Protein AF-A0A2G2AZE5-F1 (afdb_monomer)

Structure (mmCIF, N/CA/C/O backbone):
data_AF-A0A2G2AZE5-F1
#
_entry.id   AF-A0A2G2AZE5-F1
#
loop_
_atom_site.group_PDB
_atom_site.id
_atom_site.type_symbol
_atom_site.label_atom_id
_atom_site.label_alt_id
_atom_site.label_comp_id
_atom_site.label_asym_id
_atom_site.label_entity_id
_atom_site.label_seq_id
_atom_site.pdbx_PDB_ins_code
_atom_site.Cartn_x
_atom_site.Cartn_y
_atom_site.Cartn_z
_atom_site.occupancy
_atom_site.B_iso_or_equiv
_atom_site.auth_seq_id
_atom_site.auth_comp_id
_atom_site.auth_asym_id
_atom_site.auth_atom_id
_atom_site.pdbx_PDB_model_num
ATOM 1 N N . MET A 1 1 ? -5.842 -16.026 9.597 1.00 62.56 1 MET A N 1
ATOM 2 C CA . MET A 1 1 ? -5.019 -14.923 9.062 1.00 62.56 1 MET A CA 1
ATOM 3 C C . MET A 1 1 ? -3.773 -15.383 8.289 1.00 62.56 1 MET A C 1
ATOM 5 O O . MET A 1 1 ? -2.942 -16.099 8.853 1.00 62.56 1 MET A O 1
ATOM 9 N N . ASN A 1 2 ? -3.631 -15.004 7.010 1.00 65.00 2 ASN A N 1
ATOM 10 C CA . ASN A 1 2 ? -2.388 -15.219 6.246 1.00 65.00 2 ASN A CA 1
ATOM 11 C C . ASN A 1 2 ? -1.293 -14.202 6.682 1.00 65.00 2 ASN A C 1
ATOM 13 O O . ASN A 1 2 ? -1.556 -13.307 7.485 1.00 65.00 2 ASN A O 1
ATOM 17 N N . LEU A 1 3 ? -0.042 -14.352 6.217 1.00 67.62 3 LEU A N 1
ATOM 18 C CA . LEU A 1 3 ? 1.071 -13.488 6.662 1.00 67.62 3 LEU A CA 1
ATOM 19 C C . LEU A 1 3 ? 0.876 -12.008 6.277 1.00 67.62 3 LEU A C 1
ATOM 21 O O . LEU A 1 3 ? 1.289 -11.129 7.027 1.00 67.62 3 LEU A O 1
ATOM 25 N N . VAL A 1 4 ? 0.241 -11.745 5.135 1.00 65.94 4 VAL A N 1
ATOM 26 C CA . VAL A 1 4 ? -0.012 -10.396 4.611 1.00 65.94 4 VAL A CA 1
ATOM 27 C C . VAL A 1 4 ? -1.123 -9.718 5.401 1.00 65.94 4 VAL A C 1
ATOM 29 O O . VAL A 1 4 ? -0.939 -8.582 5.830 1.00 65.94 4 VAL A O 1
ATOM 32 N N . ASP A 1 5 ? -2.202 -10.446 5.692 1.00 68.75 5 ASP A N 1
ATOM 33 C CA . ASP A 1 5 ? -3.300 -9.986 6.549 1.00 68.75 5 ASP A CA 1
ATOM 34 C C . ASP A 1 5 ? -2.780 -9.605 7.943 1.00 68.75 5 ASP A C 1
ATOM 36 O O . ASP A 1 5 ? -3.151 -8.577 8.515 1.00 68.75 5 ASP A O 1
ATOM 40 N N . LYS A 1 6 ? -1.873 -10.430 8.490 1.00 72.81 6 LYS A N 1
ATOM 41 C CA . LYS A 1 6 ? -1.235 -10.162 9.778 1.00 72.81 6 LYS A CA 1
ATOM 42 C C . LYS A 1 6 ? -0.391 -8.897 9.715 1.00 72.81 6 LYS A C 1
ATOM 44 O O . LYS A 1 6 ? -0.515 -8.045 10.584 1.00 72.81 6 LYS A O 1
ATOM 49 N N . TYR A 1 7 ? 0.453 -8.782 8.695 1.00 70.88 7 TYR A N 1
ATOM 50 C CA . TYR A 1 7 ? 1.343 -7.638 8.543 1.00 70.88 7 TYR A CA 1
ATOM 51 C C . TYR A 1 7 ? 0.560 -6.336 8.364 1.00 70.88 7 TYR A C 1
ATOM 53 O O . TYR A 1 7 ? 0.881 -5.340 8.996 1.00 70.88 7 TYR A O 1
ATOM 61 N N . CYS A 1 8 ? -0.514 -6.354 7.576 1.00 71.69 8 CYS A N 1
ATOM 62 C CA . CYS A 1 8 ? -1.406 -5.212 7.438 1.00 71.69 8 CYS A CA 1
ATOM 63 C C . CYS A 1 8 ? -2.088 -4.857 8.763 1.00 71.69 8 CYS A C 1
ATOM 65 O O . CYS A 1 8 ? -2.068 -3.699 9.158 1.00 71.69 8 CYS A O 1
ATOM 67 N N . SER A 1 9 ? -2.623 -5.840 9.491 1.00 74.50 9 SER A N 1
ATOM 68 C CA . SER A 1 9 ? -3.263 -5.603 10.793 1.00 74.50 9 SER A CA 1
ATOM 69 C C . SER A 1 9 ? -2.282 -5.042 11.829 1.00 74.50 9 SER A C 1
ATOM 71 O O . SER A 1 9 ? -2.630 -4.134 12.580 1.00 74.50 9 SER A O 1
ATOM 73 N N . ASP A 1 10 ? -1.041 -5.535 11.836 1.00 76.25 10 ASP A N 1
ATOM 74 C CA . ASP A 1 10 ? 0.040 -5.027 12.685 1.00 76.25 10 ASP A CA 1
ATOM 75 C C . ASP A 1 10 ? 0.443 -3.597 12.267 1.00 76.25 10 ASP A C 1
ATOM 77 O O . ASP A 1 10 ? 0.714 -2.741 13.112 1.00 76.25 10 ASP A O 1
ATOM 81 N N . CYS A 1 11 ? 0.462 -3.318 10.959 1.00 73.31 11 CYS A N 1
ATOM 82 C CA . CYS A 1 11 ? 0.788 -2.010 10.397 1.00 73.31 11 CYS A CA 1
ATOM 83 C C . CYS A 1 11 ? -0.360 -1.003 10.462 1.00 73.31 11 CYS A C 1
ATOM 85 O O . CYS A 1 11 ? -0.059 0.183 10.364 1.00 73.31 11 CYS A O 1
ATOM 87 N N . PHE A 1 12 ? -1.617 -1.431 10.618 1.00 78.12 12 PHE A N 1
ATOM 88 C CA . PHE A 1 12 ? -2.854 -0.631 10.590 1.00 78.12 12 PHE A CA 1
ATOM 89 C C . PHE A 1 12 ? -3.916 -1.142 11.586 1.00 78.12 12 PHE A C 1
ATOM 91 O O . PHE A 1 12 ? -5.017 -1.516 11.172 1.00 78.12 12 PHE A O 1
ATOM 98 N N . PRO A 1 13 ? -3.639 -1.132 12.907 1.00 80.94 13 PRO A N 1
ATOM 99 C CA . PRO A 1 13 ? -4.616 -1.515 13.931 1.00 80.94 13 PRO A CA 1
ATOM 100 C C . PRO A 1 13 ? -5.933 -0.729 13.853 1.00 80.94 13 PRO A C 1
ATOM 102 O O . PRO A 1 13 ? -6.984 -1.261 14.197 1.00 80.94 13 PRO A O 1
ATOM 105 N N . GLU A 1 14 ? -5.914 0.501 13.339 1.00 78.88 14 GLU A N 1
ATOM 106 C CA . GLU A 1 14 ? -7.100 1.337 13.143 1.00 78.88 14 GLU A CA 1
ATOM 107 C C . GLU A 1 14 ? -8.101 0.695 12.166 1.00 78.88 14 GLU A C 1
ATOM 109 O O . GLU A 1 14 ? -9.309 0.858 12.325 1.00 78.88 14 GLU A O 1
ATOM 114 N N . LEU A 1 15 ? -7.633 -0.086 11.183 1.00 74.94 15 LEU A N 1
ATOM 115 C CA . LEU A 1 15 ? -8.521 -0.845 10.295 1.00 74.94 15 LEU A CA 1
ATOM 116 C C . LEU A 1 15 ? -9.265 -1.937 11.066 1.00 74.94 15 LEU A C 1
ATOM 118 O O . LEU A 1 15 ? -10.463 -2.133 10.857 1.00 74.94 15 LEU A O 1
ATOM 122 N N . VAL A 1 16 ? -8.572 -2.614 11.984 1.00 79.44 16 VAL A N 1
ATOM 123 C CA . VAL A 1 16 ? -9.167 -3.641 12.849 1.00 79.44 16 VAL A CA 1
ATOM 124 C C . VAL A 1 16 ? -10.198 -3.012 13.785 1.00 79.44 16 VAL A C 1
ATOM 126 O O . VAL A 1 16 ? -11.263 -3.590 13.988 1.00 79.44 16 VAL A O 1
ATOM 129 N N . GLU A 1 17 ? -9.932 -1.816 14.308 1.00 81.75 17 GLU A N 1
ATOM 130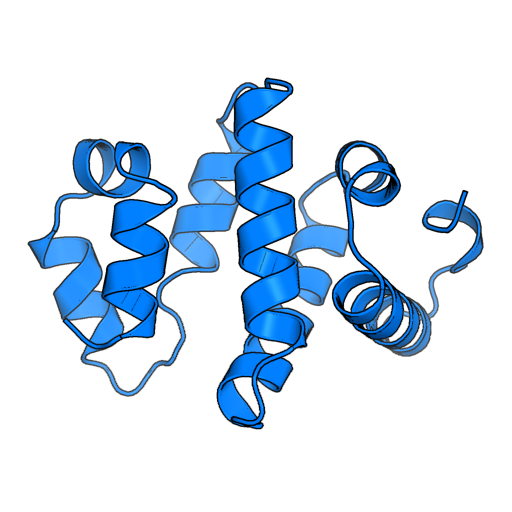 C CA . GLU A 1 17 ? -10.877 -1.082 15.161 1.00 81.75 17 GLU A CA 1
ATOM 131 C C . GLU A 1 17 ? -12.129 -0.610 14.404 1.00 81.75 17 GLU A C 1
ATOM 133 O O . GLU A 1 17 ? -13.230 -0.664 14.952 1.00 81.75 17 GLU A O 1
ATOM 138 N N . ILE A 1 18 ? -11.985 -0.162 13.152 1.00 78.62 18 ILE A N 1
ATOM 139 C CA . ILE A 1 18 ? -13.097 0.376 12.351 1.00 78.62 18 ILE A CA 1
ATOM 140 C C . ILE A 1 18 ? -13.977 -0.739 11.777 1.00 78.62 18 ILE A C 1
ATOM 142 O O . ILE A 1 18 ? -15.202 -0.604 11.754 1.00 78.62 18 ILE A O 1
ATOM 146 N N . PHE A 1 19 ? -13.367 -1.814 11.276 1.00 77.62 19 PHE A N 1
ATOM 147 C CA . PHE A 1 19 ? -14.071 -2.837 10.499 1.00 77.62 19 PHE A CA 1
ATOM 148 C C . PHE A 1 19 ? -14.247 -4.162 11.247 1.00 77.62 19 PHE A C 1
ATOM 150 O O . PHE A 1 19 ? -15.187 -4.895 10.949 1.00 77.62 19 PHE A O 1
ATOM 157 N N . GLY A 1 20 ? -13.415 -4.441 12.253 1.00 80.94 20 GLY A N 1
ATOM 158 C CA . GLY A 1 20 ? -13.407 -5.705 12.987 1.00 80.94 20 GLY A CA 1
ATOM 159 C C . GLY A 1 20 ? -12.597 -6.795 12.281 1.00 80.94 20 GLY A C 1
ATOM 160 O O . GLY A 1 20 ? -12.571 -6.879 11.056 1.00 80.94 20 GLY A O 1
ATOM 161 N N . LEU A 1 21 ? -11.940 -7.656 13.066 1.00 77.69 21 LEU A N 1
ATOM 162 C CA . LEU A 1 21 ? -11.065 -8.712 12.543 1.00 77.69 21 LEU A CA 1
ATOM 163 C C . LEU A 1 21 ? -11.825 -9.730 11.676 1.00 77.69 21 LEU A C 1
ATOM 165 O O . LEU A 1 21 ? -11.349 -10.081 10.604 1.00 77.69 21 LEU A O 1
ATOM 169 N N . ASP A 1 22 ? -13.029 -10.134 12.087 1.00 77.50 22 ASP A N 1
ATOM 170 C CA . ASP A 1 22 ? -13.844 -11.113 11.352 1.00 77.50 22 ASP A CA 1
ATOM 171 C C . ASP A 1 22 ? -14.206 -10.613 9.942 1.00 77.50 22 ASP A C 1
ATOM 173 O O . ASP A 1 22 ? -14.116 -11.357 8.967 1.00 77.50 22 ASP A O 1
ATOM 177 N N . ALA A 1 23 ? -14.542 -9.323 9.822 1.00 74.19 23 ALA A N 1
ATOM 178 C CA . ALA A 1 23 ? -14.853 -8.692 8.542 1.00 74.19 23 ALA A CA 1
ATOM 179 C C . ALA A 1 23 ? -13.615 -8.487 7.661 1.00 74.19 23 ALA A C 1
ATOM 181 O O . ALA A 1 23 ? -13.776 -8.269 6.469 1.00 74.19 23 ALA A O 1
ATOM 182 N N . LEU A 1 24 ? -12.405 -8.526 8.230 1.00 71.19 24 LEU A N 1
ATOM 183 C CA . LEU A 1 24 ? -11.136 -8.492 7.497 1.00 71.19 24 LEU A CA 1
ATOM 184 C C . LEU A 1 24 ? -10.649 -9.903 7.120 1.00 71.19 24 LEU A C 1
ATOM 186 O O . LEU A 1 24 ? -9.953 -10.056 6.120 1.00 71.19 24 LEU A O 1
ATOM 190 N N . GLU A 1 25 ? -11.029 -10.940 7.874 1.00 72.44 25 GLU A N 1
ATOM 191 C CA . GLU A 1 25 ? -10.714 -12.343 7.563 1.00 72.44 25 GLU A CA 1
ATOM 192 C C . GLU A 1 25 ? -11.681 -12.978 6.546 1.00 72.44 25 GLU A C 1
ATOM 194 O O . GLU A 1 25 ? -11.248 -13.761 5.703 1.00 72.44 25 GLU A O 1
ATOM 199 N N . GLU A 1 26 ? -12.980 -12.661 6.592 1.00 71.00 26 GLU A N 1
ATOM 200 C CA . GLU A 1 26 ? -14.004 -13.228 5.694 1.00 71.00 26 GLU A CA 1
ATOM 201 C C . GLU A 1 26 ? -13.716 -12.950 4.209 1.00 71.00 26 GLU A C 1
ATOM 203 O O . GLU A 1 26 ? -13.350 -13.817 3.421 1.00 71.00 26 GLU A O 1
ATOM 208 N N . ALA A 1 27 ? -13.888 -11.708 3.822 1.00 63.94 27 ALA A N 1
ATOM 209 C CA . ALA A 1 27 ? -12.858 -10.934 3.199 1.00 63.94 27 ALA A CA 1
ATOM 210 C C . ALA A 1 27 ? -11.645 -11.609 2.516 1.00 63.94 27 ALA A C 1
ATOM 212 O O . ALA A 1 27 ? -11.659 -11.841 1.301 1.00 63.94 27 ALA A O 1
ATOM 213 N N . SER A 1 28 ? -10.576 -11.889 3.271 1.00 59.66 28 SER A N 1
ATOM 214 C CA . SER A 1 28 ? -9.350 -12.493 2.740 1.00 59.66 28 SER A CA 1
ATOM 215 C C . SER A 1 28 ? -9.540 -13.963 2.336 1.00 59.66 28 SER A C 1
ATOM 217 O O . SER A 1 28 ? -8.749 -14.518 1.569 1.00 59.66 28 SER A O 1
ATOM 219 N N . GLY A 1 29 ? -10.619 -14.602 2.800 1.00 53.59 29 GLY A N 1
ATOM 220 C CA . GLY A 1 29 ? -10.983 -15.990 2.525 1.00 53.59 29 GLY A CA 1
ATOM 221 C C . GLY A 1 29 ? -11.593 -16.267 1.144 1.00 53.59 29 GLY A C 1
ATOM 222 O O . GLY A 1 29 ? -11.546 -17.412 0.691 1.00 53.59 29 GLY A O 1
ATOM 223 N N . PHE A 1 30 ? -12.114 -15.271 0.420 1.00 52.09 30 PHE A N 1
ATOM 224 C CA . PHE A 1 30 ? -12.816 -15.476 -0.864 1.00 52.09 30 PHE A CA 1
ATOM 225 C C . PHE A 1 30 ? -11.911 -15.742 -2.084 1.00 52.09 30 PHE A C 1
ATOM 227 O O . PHE A 1 30 ? -12.310 -15.486 -3.221 1.00 52.09 30 PHE A O 1
ATOM 234 N N . GLY A 1 31 ? -10.667 -16.205 -1.894 1.00 41.28 31 GLY A N 1
ATOM 235 C CA . GLY A 1 31 ? -9.674 -16.355 -2.980 1.00 41.28 31 GLY A CA 1
ATOM 236 C C . GLY A 1 31 ? -9.329 -15.034 -3.686 1.00 41.28 31 GLY A C 1
ATOM 237 O O . GLY A 1 31 ? -8.515 -14.989 -4.605 1.00 41.28 31 GLY A O 1
ATOM 238 N N . SER A 1 32 ? -9.948 -13.957 -3.221 1.00 38.09 32 SER A N 1
ATOM 239 C CA . SER A 1 32 ? -9.662 -12.590 -3.538 1.00 38.09 32 SER A CA 1
ATOM 240 C C . SER A 1 32 ? -8.539 -12.191 -2.614 1.00 38.09 32 SER A C 1
ATOM 242 O O . SER A 1 32 ? -8.733 -11.889 -1.443 1.00 38.09 32 SER A O 1
ATOM 244 N N . TYR A 1 33 ? -7.364 -12.094 -3.202 1.00 44.75 33 TYR A N 1
ATOM 245 C CA . TYR A 1 33 ? -6.263 -11.259 -2.747 1.00 44.75 33 TYR A CA 1
ATOM 246 C C . TYR A 1 33 ? -6.655 -9.761 -2.552 1.00 44.75 33 TYR A C 1
ATOM 248 O O . TYR A 1 33 ? -5.792 -8.909 -2.396 1.00 44.75 33 TYR A O 1
ATOM 256 N N . ILE A 1 34 ? -7.959 -9.451 -2.548 1.00 41.53 34 ILE A N 1
ATOM 257 C CA . ILE A 1 34 ? -8.641 -8.153 -2.514 1.00 41.53 34 ILE A CA 1
ATOM 258 C C . ILE A 1 34 ? -9.105 -7.865 -1.081 1.00 41.53 34 ILE A C 1
ATOM 260 O O . ILE A 1 34 ? -10.193 -7.361 -0.836 1.00 41.53 34 ILE A O 1
ATOM 264 N N . PHE A 1 35 ? -8.294 -8.222 -0.096 1.00 51.41 35 PHE A N 1
ATOM 265 C CA . PHE A 1 35 ? -8.385 -7.586 1.206 1.00 51.41 35 PHE A CA 1
ATOM 266 C C . PHE A 1 35 ? -7.070 -6.914 1.444 1.00 51.41 35 PHE A C 1
ATOM 268 O O . PHE A 1 35 ? -6.148 -7.510 1.968 1.00 51.41 35 PHE A O 1
ATOM 275 N N . HIS A 1 36 ? -6.984 -5.703 0.909 1.00 56.25 36 HIS A N 1
ATOM 276 C CA . HIS A 1 36 ? -6.773 -4.517 1.722 1.00 56.25 36 HIS A CA 1
ATOM 277 C C . HIS A 1 36 ? -7.088 -3.261 0.927 1.00 56.25 36 HIS A C 1
ATOM 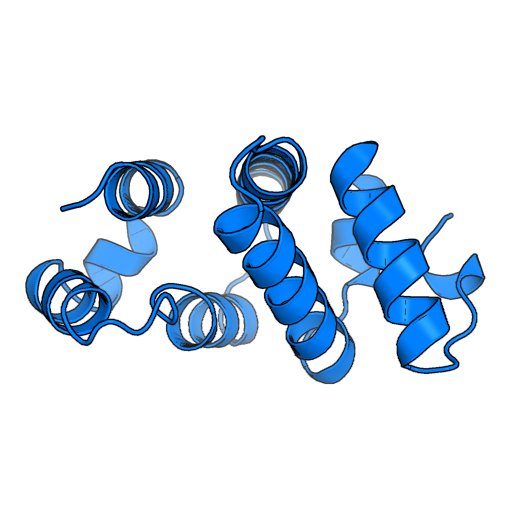279 O O . HIS A 1 36 ? -7.398 -2.273 1.560 1.00 56.25 36 HIS A O 1
ATOM 285 N N . GLU A 1 37 ? -7.134 -3.303 -0.403 1.00 54.16 37 GLU A N 1
ATOM 286 C CA . GLU A 1 37 ? -7.343 -2.122 -1.247 1.00 54.16 37 GLU A CA 1
ATOM 287 C C . GLU A 1 37 ? -8.621 -1.345 -0.916 1.00 54.16 37 GLU A C 1
ATOM 289 O O . GLU A 1 37 ? -8.516 -0.230 -0.431 1.00 54.16 37 GLU A O 1
ATOM 294 N N . ASP A 1 38 ? -9.814 -1.936 -1.022 1.00 59.84 38 ASP A N 1
ATOM 295 C CA . ASP A 1 38 ? -11.067 -1.196 -0.796 1.00 59.84 38 ASP A CA 1
ATOM 296 C C . ASP A 1 38 ? -11.180 -0.591 0.611 1.00 59.84 38 ASP A C 1
ATOM 298 O O . ASP A 1 38 ? -11.608 0.551 0.776 1.00 59.84 38 ASP A O 1
ATOM 302 N N . TYR A 1 39 ? -10.792 -1.334 1.651 1.00 64.31 39 TYR A N 1
ATOM 303 C CA . TYR A 1 39 ? -10.873 -0.871 3.041 1.00 64.31 39 TYR A CA 1
ATOM 304 C C . TYR A 1 39 ? -9.757 0.112 3.389 1.00 64.31 39 TYR A C 1
ATOM 306 O O . TYR A 1 39 ? -10.007 1.083 4.101 1.00 64.31 39 TYR A O 1
ATOM 314 N N . PHE A 1 40 ? -8.551 -0.111 2.870 1.00 67.06 40 PHE A N 1
ATOM 315 C CA . PHE A 1 40 ? -7.408 0.781 3.016 1.00 67.06 40 PHE A CA 1
ATOM 316 C C . PHE A 1 40 ? -7.632 2.080 2.251 1.00 67.06 40 PHE A C 1
ATOM 318 O O . PHE A 1 40 ? -7.472 3.140 2.835 1.00 67.06 40 PHE A O 1
ATOM 325 N N . VAL A 1 41 ? -8.084 2.026 0.999 1.00 66.69 41 VAL A N 1
ATOM 326 C CA . VAL A 1 41 ? -8.465 3.184 0.180 1.00 66.69 41 VAL A CA 1
ATOM 327 C C . VAL A 1 41 ? -9.633 3.914 0.833 1.00 66.69 41 VAL A C 1
ATOM 329 O O . VAL A 1 41 ? -9.588 5.133 0.976 1.00 66.69 41 VAL A O 1
ATOM 332 N N . LYS A 1 42 ? -10.664 3.204 1.309 1.00 68.19 42 LYS A N 1
ATOM 333 C CA . LYS A 1 42 ? -11.783 3.817 2.045 1.00 68.19 42 LYS A CA 1
ATOM 334 C C . LYS A 1 42 ? -11.329 4.483 3.340 1.00 68.19 42 LYS A C 1
ATOM 336 O O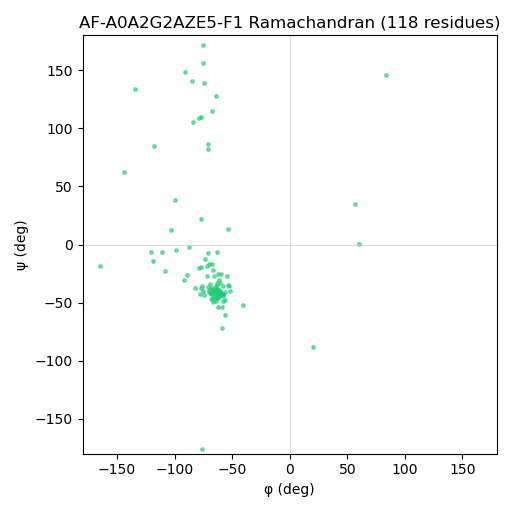 . LYS A 1 42 ? -11.835 5.553 3.671 1.00 68.19 42 LYS A O 1
ATOM 341 N N . TRP A 1 43 ? -10.394 3.874 4.061 1.00 74.19 43 TRP A N 1
ATOM 342 C CA . TRP A 1 43 ? -9.785 4.480 5.237 1.00 74.19 43 TRP A CA 1
ATOM 343 C C . TRP A 1 43 ? -8.939 5.694 4.853 1.00 74.19 43 TRP A C 1
ATOM 345 O O . TRP A 1 43 ? -9.181 6.760 5.401 1.00 74.19 43 TRP A O 1
ATOM 355 N N . MET A 1 44 ? -8.048 5.590 3.864 1.00 70.75 44 MET A N 1
ATOM 356 C CA . MET A 1 44 ? -7.213 6.689 3.366 1.00 70.75 44 MET A CA 1
ATOM 357 C C . MET A 1 44 ? -8.050 7.885 2.910 1.00 70.75 44 MET A C 1
ATOM 359 O O . MET A 1 44 ? -7.727 9.013 3.262 1.00 70.75 44 MET A O 1
ATOM 363 N N . LYS A 1 45 ? -9.176 7.654 2.220 1.00 70.12 45 LYS A N 1
ATOM 364 C CA . LYS A 1 45 ? -10.124 8.705 1.806 1.00 70.12 45 LYS A CA 1
ATOM 365 C C . LYS A 1 45 ? -10.718 9.491 2.983 1.00 70.12 45 LYS A C 1
ATOM 367 O O . LYS A 1 45 ? -11.159 10.621 2.793 1.00 70.12 45 LYS A O 1
ATOM 372 N N . GLY A 1 46 ? -10.774 8.902 4.179 1.00 69.94 46 GLY A N 1
ATOM 373 C CA . GLY A 1 46 ? -11.277 9.541 5.400 1.00 69.94 46 GLY A CA 1
ATOM 374 C C . GLY A 1 46 ? -10.209 9.837 6.457 1.00 69.94 46 GLY A C 1
ATOM 375 O O . GLY A 1 46 ? -10.525 10.446 7.480 1.00 69.94 46 GLY A O 1
ATOM 376 N N . ALA A 1 47 ? -8.969 9.394 6.250 1.00 69.75 47 ALA A N 1
ATOM 377 C CA . ALA A 1 47 ? -7.900 9.486 7.230 1.00 69.75 47 ALA A CA 1
ATOM 378 C C . ALA A 1 47 ? -7.215 10.852 7.160 1.00 69.75 47 ALA A C 1
ATOM 380 O O . ALA A 1 47 ? -6.933 11.387 6.092 1.00 69.75 47 ALA A O 1
ATOM 381 N N . VAL A 1 48 ? -6.877 11.399 8.327 1.00 76.31 48 VAL A N 1
ATOM 382 C CA . VAL A 1 48 ? -5.945 12.526 8.403 1.00 76.31 48 VAL A CA 1
ATOM 383 C C . VAL A 1 48 ? -4.536 11.968 8.206 1.00 76.31 48 VAL A C 1
ATOM 385 O O . VAL A 1 48 ? -4.024 11.274 9.087 1.00 76.31 48 VAL A O 1
ATOM 388 N N . LEU A 1 49 ? -3.910 12.263 7.064 1.00 74.62 49 LEU A N 1
ATOM 389 C CA . LEU A 1 49 ? -2.557 11.808 6.727 1.00 74.62 49 LEU A CA 1
ATOM 390 C C . LEU A 1 49 ? -1.504 12.528 7.584 1.00 74.62 49 LEU A C 1
ATOM 392 O O . LEU A 1 49 ? -0.894 13.520 7.198 1.00 74.62 49 LEU A O 1
ATOM 396 N N . THR A 1 50 ? -1.301 12.034 8.804 1.00 81.38 50 THR A N 1
ATOM 397 C CA . THR A 1 50 ? -0.192 12.481 9.660 1.00 81.38 50 THR A CA 1
ATOM 398 C C . THR A 1 50 ? 1.134 11.885 9.173 1.00 81.38 50 THR A C 1
ATOM 400 O O . THR A 1 50 ? 1.123 10.799 8.592 1.00 81.38 50 THR A O 1
ATOM 403 N N . PRO A 1 51 ? 2.298 12.494 9.476 1.00 80.25 51 PRO A N 1
ATOM 404 C CA . PRO A 1 51 ? 3.597 11.938 9.080 1.00 80.25 51 PRO A CA 1
ATOM 405 C C . PRO A 1 51 ? 3.813 10.475 9.503 1.00 80.25 51 PRO A C 1
ATOM 407 O O . PRO A 1 51 ? 4.386 9.695 8.754 1.00 80.25 51 PRO A O 1
ATOM 410 N N . SER A 1 52 ? 3.301 10.085 10.677 1.00 82.12 52 SER A N 1
ATOM 411 C CA . SER A 1 52 ? 3.361 8.701 11.179 1.00 82.12 52 SER A CA 1
ATOM 412 C C . SER A 1 52 ? 2.518 7.732 10.340 1.00 82.12 52 SER A C 1
ATOM 414 O O . SER A 1 52 ? 2.943 6.615 10.048 1.00 82.12 52 SER A O 1
ATOM 416 N N . ILE A 1 53 ? 1.325 8.166 9.918 1.00 79.25 53 ILE A N 1
ATOM 417 C CA . ILE A 1 53 ? 0.450 7.383 9.037 1.00 79.25 53 ILE A CA 1
ATOM 418 C C . ILE A 1 53 ? 1.093 7.237 7.657 1.00 79.25 53 ILE A C 1
ATOM 420 O O . ILE A 1 53 ? 1.180 6.123 7.149 1.00 79.25 53 ILE A O 1
ATOM 424 N N . ILE A 1 54 ? 1.610 8.333 7.100 1.00 77.31 54 ILE A N 1
ATOM 425 C CA . ILE A 1 54 ? 2.315 8.342 5.815 1.00 77.31 54 ILE A CA 1
ATOM 426 C C . ILE A 1 54 ? 3.495 7.362 5.840 1.00 77.31 54 ILE A C 1
ATOM 428 O O . ILE A 1 54 ? 3.610 6.526 4.951 1.00 77.31 54 ILE A O 1
ATOM 432 N N . GLU A 1 55 ? 4.322 7.390 6.888 1.00 82.00 55 GLU A N 1
ATOM 433 C CA . GLU A 1 55 ? 5.464 6.479 7.027 1.00 82.00 55 GLU A CA 1
ATOM 434 C C . GLU A 1 55 ? 5.042 5.000 7.074 1.00 82.00 55 GLU A C 1
ATOM 436 O O . GLU A 1 55 ? 5.703 4.139 6.490 1.00 82.00 55 GLU A O 1
ATOM 441 N N . ARG A 1 56 ? 3.940 4.679 7.760 1.00 81.00 56 ARG A N 1
ATOM 442 C CA . ARG A 1 56 ? 3.410 3.306 7.831 1.00 81.00 56 ARG A CA 1
ATOM 443 C C . ARG A 1 56 ? 2.863 2.843 6.485 1.00 81.00 56 ARG A C 1
ATOM 445 O O . ARG A 1 56 ? 3.138 1.714 6.084 1.00 81.00 56 ARG A O 1
ATOM 452 N N . ILE A 1 57 ? 2.152 3.722 5.780 1.00 77.94 57 ILE A N 1
ATOM 453 C CA . ILE A 1 57 ? 1.651 3.485 4.423 1.00 77.94 57 ILE A CA 1
ATOM 454 C C . ILE A 1 57 ? 2.809 3.181 3.477 1.00 77.94 57 ILE A C 1
ATOM 456 O O . ILE A 1 57 ? 2.820 2.126 2.845 1.00 77.94 57 ILE A O 1
ATOM 460 N N . THR A 1 58 ? 3.821 4.046 3.417 1.00 78.00 58 THR A N 1
ATOM 461 C CA . THR A 1 58 ? 4.910 3.860 2.453 1.00 78.00 58 THR A CA 1
ATOM 462 C C . THR A 1 58 ? 5.791 2.660 2.778 1.00 78.00 58 THR A C 1
ATOM 464 O O . THR A 1 58 ? 6.215 1.965 1.858 1.00 78.00 58 THR A O 1
ATOM 467 N N . LYS A 1 59 ? 6.002 2.338 4.061 1.00 81.31 59 LYS A N 1
ATOM 468 C CA . LYS A 1 59 ? 6.680 1.095 4.471 1.00 81.31 59 LYS A CA 1
ATOM 469 C C . LYS A 1 59 ? 5.908 -0.154 4.068 1.00 81.31 59 LYS A C 1
ATOM 471 O O . LYS A 1 59 ? 6.514 -1.117 3.605 1.00 81.31 59 LYS A O 1
ATOM 476 N N . TYR A 1 60 ? 4.589 -0.147 4.245 1.00 79.56 60 TYR A N 1
ATOM 477 C CA . TYR A 1 60 ? 3.746 -1.267 3.843 1.00 79.56 60 TYR A CA 1
ATOM 478 C C . TYR A 1 60 ? 3.784 -1.474 2.324 1.00 79.56 60 TYR A C 1
ATOM 480 O O . TYR A 1 60 ? 3.983 -2.594 1.861 1.00 79.56 60 TYR A O 1
ATOM 488 N N . MET A 1 61 ? 3.680 -0.392 1.551 1.00 77.88 61 MET A N 1
ATOM 489 C CA . MET A 1 61 ? 3.771 -0.445 0.090 1.00 77.88 61 MET A CA 1
ATOM 490 C C . MET A 1 61 ? 5.140 -0.937 -0.389 1.00 77.88 61 MET A C 1
ATOM 492 O O . MET A 1 61 ? 5.191 -1.798 -1.265 1.00 77.88 61 MET A O 1
ATOM 496 N N . GLU A 1 62 ? 6.232 -0.473 0.226 1.00 83.31 62 GLU A N 1
ATOM 497 C CA . GLU A 1 62 ? 7.586 -0.928 -0.112 1.00 83.31 62 GLU A CA 1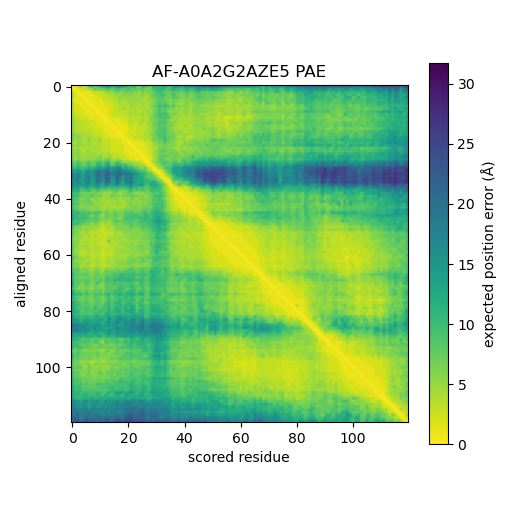
ATOM 498 C C . GLU A 1 62 ? 7.766 -2.414 0.184 1.00 83.31 62 GLU A C 1
ATOM 500 O O . GLU A 1 62 ? 8.284 -3.146 -0.653 1.00 83.31 62 GLU A O 1
ATOM 505 N N . TYR A 1 63 ? 7.252 -2.892 1.318 1.00 80.69 63 TYR A N 1
ATOM 506 C CA . TYR A 1 63 ? 7.278 -4.314 1.653 1.00 80.69 63 TYR A CA 1
ATOM 507 C C . TYR A 1 63 ? 6.548 -5.174 0.612 1.00 80.69 63 TYR A C 1
ATOM 509 O O . TYR A 1 63 ? 7.046 -6.229 0.208 1.00 80.69 63 TYR A O 1
ATOM 517 N N . LEU A 1 64 ? 5.370 -4.735 0.157 1.00 77.50 64 LEU A N 1
ATOM 518 C CA . LEU A 1 64 ? 4.638 -5.444 -0.892 1.00 77.50 64 LEU A CA 1
ATOM 519 C C . LEU A 1 64 ? 5.388 -5.398 -2.231 1.00 77.50 64 LEU A C 1
ATOM 521 O O . LEU A 1 64 ? 5.444 -6.409 -2.933 1.00 77.50 64 LEU A O 1
ATOM 525 N N . ALA A 1 65 ? 6.005 -4.260 -2.558 1.00 79.06 65 ALA A N 1
ATOM 526 C CA . ALA A 1 65 ? 6.791 -4.074 -3.773 1.00 79.06 65 ALA A CA 1
ATOM 527 C C . ALA A 1 65 ? 8.060 -4.944 -3.798 1.00 79.06 65 ALA A C 1
ATOM 529 O O . ALA A 1 65 ? 8.389 -5.517 -4.835 1.00 79.06 65 ALA A O 1
ATOM 530 N N . GLU A 1 66 ? 8.737 -5.101 -2.660 1.00 83.69 66 GLU A N 1
ATOM 531 C CA . GLU A 1 66 ? 9.932 -5.942 -2.494 1.00 83.69 66 GLU A CA 1
ATOM 532 C C . GLU A 1 66 ? 9.622 -7.448 -2.479 1.00 83.69 66 GLU A C 1
ATOM 534 O O . GLU A 1 66 ? 10.533 -8.280 -2.562 1.00 83.69 66 GLU A O 1
ATOM 539 N N . SER A 1 67 ? 8.348 -7.831 -2.357 1.00 79.81 67 SER A N 1
ATOM 540 C CA . SER A 1 67 ? 7.969 -9.228 -2.194 1.00 79.81 67 SER A CA 1
ATOM 541 C C . SER A 1 67 ? 8.334 -10.073 -3.424 1.00 79.81 67 SER A C 1
ATOM 543 O O . SER A 1 67 ? 7.903 -9.769 -4.538 1.00 79.81 67 SER A O 1
ATOM 545 N N . PRO A 1 68 ? 9.045 -11.208 -3.255 1.00 75.62 68 PRO A N 1
ATOM 546 C CA . PRO A 1 68 ? 9.336 -12.126 -4.358 1.00 75.62 68 PRO A CA 1
ATOM 547 C C . PRO A 1 68 ? 8.092 -12.897 -4.828 1.00 75.62 68 PRO A C 1
ATOM 549 O O . PRO A 1 68 ? 8.151 -13.634 -5.813 1.00 75.62 68 PRO A O 1
ATOM 552 N N . ASN A 1 69 ? 6.967 -12.775 -4.118 1.00 78.06 69 ASN A N 1
ATOM 553 C CA . ASN A 1 69 ? 5.698 -13.332 -4.549 1.00 78.06 69 ASN A CA 1
ATOM 554 C C . ASN A 1 69 ? 5.080 -12.411 -5.605 1.00 78.06 69 ASN A C 1
ATOM 556 O O . ASN A 1 69 ? 4.584 -11.336 -5.272 1.00 78.06 69 ASN A O 1
ATOM 560 N N . SER A 1 70 ? 5.066 -12.864 -6.860 1.00 75.56 70 SER A N 1
ATOM 561 C CA . SER A 1 70 ? 4.523 -12.100 -7.989 1.00 75.56 70 SER A CA 1
ATOM 562 C C . SER A 1 70 ? 3.090 -11.629 -7.752 1.00 75.56 70 SER A C 1
ATOM 564 O O . SER A 1 70 ? 2.766 -10.514 -8.128 1.00 75.56 70 SER A O 1
ATOM 566 N N . HIS A 1 71 ? 2.265 -12.416 -7.051 1.00 70.88 71 HIS A N 1
ATOM 567 C CA . HIS A 1 71 ? 0.905 -11.998 -6.710 1.00 70.88 71 HIS A CA 1
ATOM 568 C C . HIS A 1 71 ? 0.901 -10.780 -5.781 1.00 70.88 71 HIS A C 1
ATOM 570 O O . HIS A 1 71 ? 0.096 -9.886 -5.973 1.00 70.88 71 HIS A O 1
ATOM 576 N N . LEU A 1 72 ? 1.807 -10.702 -4.801 1.00 69.44 72 LEU A N 1
ATOM 577 C CA . LEU A 1 72 ? 1.879 -9.550 -3.891 1.00 69.44 72 LEU A CA 1
ATOM 578 C C . LEU A 1 72 ? 2.411 -8.298 -4.591 1.00 69.44 72 LEU A C 1
ATOM 580 O O . LEU A 1 72 ? 1.918 -7.202 -4.338 1.00 69.44 72 LEU A O 1
ATOM 584 N N . ASN A 1 73 ? 3.360 -8.470 -5.510 1.00 75.44 73 ASN A N 1
ATOM 585 C CA . ASN A 1 73 ? 3.857 -7.378 -6.339 1.00 75.44 73 ASN A CA 1
ATOM 586 C C . ASN A 1 73 ? 2.777 -6.860 -7.311 1.00 75.44 73 ASN A C 1
ATOM 588 O O . ASN A 1 73 ? 2.597 -5.651 -7.444 1.00 75.44 73 ASN A O 1
ATOM 592 N N . ASP A 1 74 ? 2.014 -7.763 -7.937 1.00 71.88 74 ASP A N 1
ATOM 593 C CA . ASP A 1 74 ? 0.889 -7.409 -8.810 1.00 71.88 74 ASP A CA 1
ATOM 594 C C . ASP A 1 74 ? -0.225 -6.692 -8.033 1.00 71.88 74 ASP A C 1
ATOM 596 O O . ASP A 1 74 ? -0.807 -5.740 -8.545 1.00 71.88 74 ASP A O 1
ATOM 600 N N . LEU A 1 75 ? -0.480 -7.071 -6.780 1.00 70.44 75 LEU A N 1
ATOM 601 C CA . LEU A 1 75 ? -1.429 -6.358 -5.917 1.00 70.44 75 LEU A CA 1
ATOM 602 C C . LEU A 1 75 ? -0.938 -4.968 -5.536 1.00 70.44 75 LEU A C 1
ATOM 604 O O . LEU A 1 75 ? -1.713 -4.026 -5.596 1.00 70.44 75 LEU A O 1
ATOM 608 N N . ALA A 1 76 ? 0.340 -4.808 -5.187 1.00 73.06 76 ALA A N 1
ATOM 609 C CA . ALA A 1 76 ? 0.907 -3.479 -4.950 1.00 73.06 76 ALA A CA 1
ATOM 610 C C . ALA A 1 76 ? 0.766 -2.584 -6.192 1.00 73.06 76 ALA A C 1
ATOM 612 O O . ALA A 1 76 ? 0.519 -1.384 -6.083 1.00 73.06 76 ALA A O 1
ATOM 613 N N . HIS A 1 77 ? 0.896 -3.181 -7.379 1.00 71.88 77 HIS A N 1
ATOM 614 C CA . HIS A 1 77 ? 0.719 -2.499 -8.652 1.00 71.88 77 HIS A CA 1
ATOM 615 C C . HIS A 1 77 ? -0.736 -2.052 -8.889 1.00 71.88 77 HIS A C 1
ATOM 617 O O . HIS A 1 77 ? -0.941 -0.904 -9.283 1.00 71.88 77 HIS A O 1
ATOM 623 N N . VAL A 1 78 ? -1.729 -2.914 -8.634 1.00 70.75 78 VAL A N 1
ATOM 624 C CA . VAL A 1 78 ? -3.162 -2.551 -8.702 1.00 70.75 78 VAL A CA 1
ATOM 625 C C . VAL A 1 78 ? -3.499 -1.495 -7.639 1.00 70.75 78 VAL A C 1
ATOM 627 O O . VAL A 1 78 ? -3.990 -0.434 -8.012 1.00 70.75 78 VAL A O 1
ATOM 630 N N . GLY A 1 79 ? -3.026 -1.697 -6.401 1.00 70.25 79 GLY A N 1
ATOM 631 C CA . GLY A 1 79 ? -3.051 -0.751 -5.270 1.00 70.25 79 GLY A CA 1
ATOM 632 C C . GLY A 1 79 ? -2.732 0.679 -5.663 1.00 70.25 79 GLY A C 1
ATOM 633 O O . GLY A 1 79 ? -3.444 1.640 -5.354 1.00 70.25 79 GLY A O 1
ATOM 634 N N . LEU A 1 80 ? -1.604 0.815 -6.352 1.00 72.44 80 LEU A N 1
ATOM 635 C CA . LEU A 1 80 ? -1.121 2.086 -6.856 1.00 72.44 80 LEU A CA 1
ATOM 636 C C . LEU A 1 80 ? -1.976 2.623 -8.009 1.00 72.44 80 LEU A C 1
ATOM 638 O O . LEU A 1 80 ? -2.232 3.821 -8.024 1.00 72.44 80 LEU A O 1
ATOM 642 N N . LEU A 1 81 ? -2.426 1.784 -8.951 1.00 68.12 81 LEU A N 1
ATOM 643 C CA . LEU A 1 81 ? -3.322 2.198 -10.043 1.00 68.12 81 LEU A CA 1
ATOM 644 C C . LEU A 1 81 ? -4.618 2.811 -9.501 1.00 68.12 81 LEU A C 1
ATOM 646 O O . LEU A 1 81 ? -4.998 3.895 -9.940 1.00 68.12 81 LEU A O 1
ATOM 650 N N . GLU A 1 82 ? -5.274 2.160 -8.540 1.00 67.19 82 GLU A N 1
ATOM 651 C CA . GLU A 1 82 ? -6.505 2.678 -7.931 1.00 67.19 82 GLU A CA 1
ATOM 652 C C . GLU A 1 82 ? -6.232 3.946 -7.122 1.00 67.19 82 GLU A C 1
ATOM 654 O O . GLU A 1 82 ? -6.953 4.939 -7.239 1.00 67.19 82 GLU A O 1
ATOM 659 N N . SER A 1 83 ? -5.134 3.965 -6.365 1.00 67.38 83 SER A N 1
ATOM 660 C CA . SER A 1 83 ? -4.759 5.134 -5.570 1.00 67.38 83 SER A CA 1
ATOM 661 C C . SER A 1 83 ? -4.415 6.349 -6.432 1.00 67.38 83 SER A C 1
ATOM 663 O O . SER A 1 83 ? -4.794 7.441 -6.051 1.00 67.38 83 SER A O 1
ATOM 665 N N . VAL A 1 84 ? -3.776 6.207 -7.602 1.00 63.31 84 VAL A N 1
ATOM 666 C CA . VAL A 1 84 ? -3.526 7.340 -8.526 1.00 63.31 84 VAL A CA 1
ATOM 667 C C . VAL A 1 84 ? -4.838 7.975 -9.003 1.00 63.31 84 VAL A C 1
ATOM 669 O O . VAL A 1 84 ? -4.890 9.179 -9.252 1.00 63.31 84 VAL A O 1
ATOM 672 N N . VAL A 1 85 ? -5.894 7.174 -9.158 1.00 59.81 85 VAL A N 1
ATOM 673 C CA . VAL A 1 85 ? -7.208 7.655 -9.607 1.00 59.81 85 VAL A CA 1
ATOM 674 C C . VAL A 1 85 ? -7.951 8.382 -8.484 1.00 59.81 85 VAL A C 1
ATOM 676 O O . VAL A 1 85 ? -8.645 9.363 -8.752 1.00 59.81 85 VAL A O 1
A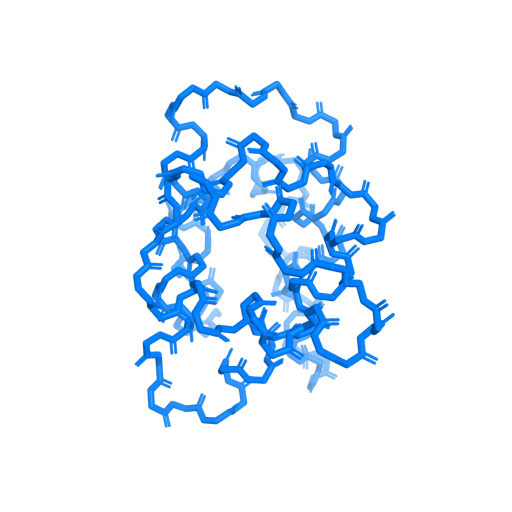TOM 679 N N . ASP A 1 86 ? -7.801 7.915 -7.244 1.00 58.84 86 ASP A N 1
ATOM 680 C CA . ASP A 1 86 ? -8.703 8.259 -6.141 1.00 58.84 86 ASP A CA 1
ATOM 681 C C . ASP A 1 86 ? -8.054 8.992 -4.954 1.00 58.84 86 ASP A C 1
ATOM 683 O O . ASP A 1 86 ? -8.769 9.522 -4.098 1.00 58.84 86 ASP A O 1
ATOM 687 N N . VAL A 1 87 ? -6.725 9.009 -4.864 1.00 61.88 87 VAL A N 1
ATOM 688 C CA . VAL A 1 87 ? -5.945 9.564 -3.752 1.00 61.88 87 VAL A CA 1
ATOM 689 C C . VAL A 1 87 ? -4.810 10.411 -4.320 1.00 61.88 87 VAL A C 1
ATOM 691 O O . VAL A 1 87 ? -4.100 10.005 -5.235 1.00 61.88 87 VAL A O 1
ATOM 694 N N . ASP A 1 88 ? -4.610 11.605 -3.767 1.00 64.88 88 ASP A N 1
ATOM 695 C CA . ASP A 1 88 ? -3.504 12.466 -4.177 1.00 64.88 88 ASP A CA 1
ATOM 696 C C . ASP A 1 88 ? -2.164 11.880 -3.688 1.00 64.88 88 ASP A C 1
ATOM 698 O O . ASP A 1 88 ? -1.668 12.179 -2.601 1.00 64.88 88 ASP A O 1
ATOM 702 N N . LEU A 1 89 ? -1.585 10.976 -4.483 1.00 66.38 89 LEU A N 1
ATOM 703 C CA . LEU A 1 89 ? -0.313 10.308 -4.195 1.00 66.38 89 LEU A CA 1
ATOM 704 C C . LEU A 1 89 ? 0.884 11.275 -4.122 1.00 66.38 89 LEU A C 1
ATOM 706 O O . LEU A 1 89 ? 1.971 10.839 -3.736 1.00 66.38 89 LEU A O 1
ATOM 710 N N . VAL A 1 90 ? 0.712 12.567 -4.442 1.00 67.12 90 VAL A N 1
ATOM 711 C CA . VAL A 1 90 ? 1.774 13.581 -4.417 1.00 67.12 90 VAL A CA 1
ATOM 712 C C . VAL A 1 90 ? 2.279 13.734 -2.988 1.00 67.12 90 VAL A C 1
ATOM 714 O O . VAL A 1 90 ? 3.476 13.899 -2.769 1.00 67.12 90 VAL A O 1
ATOM 717 N N . GLU A 1 91 ? 1.393 13.603 -1.999 1.00 69.25 91 GLU A N 1
ATOM 718 C CA . GLU A 1 91 ? 1.763 13.694 -0.585 1.00 69.25 91 GLU A CA 1
ATOM 719 C C . GLU A 1 91 ? 2.553 12.469 -0.095 1.00 69.25 91 GLU A C 1
ATOM 721 O O . GLU A 1 91 ? 3.359 12.578 0.830 1.00 69.25 91 GLU A O 1
ATOM 726 N N . LEU A 1 92 ? 2.360 11.304 -0.723 1.00 73.06 92 LEU A N 1
ATOM 727 C CA . LEU A 1 92 ? 3.005 10.046 -0.332 1.00 73.06 92 LEU A CA 1
ATOM 728 C C . LEU A 1 92 ? 4.328 9.807 -1.069 1.00 73.06 92 LEU A C 1
ATOM 730 O O . LEU A 1 92 ? 5.246 9.210 -0.500 1.00 73.06 92 LEU A O 1
ATOM 734 N N . ALA A 1 93 ? 4.455 10.293 -2.305 1.00 74.50 93 ALA A N 1
ATOM 735 C CA . ALA A 1 93 ? 5.604 10.064 -3.179 1.00 74.50 93 ALA A CA 1
ATOM 736 C C . ALA A 1 93 ? 6.987 10.379 -2.557 1.00 74.50 93 ALA A C 1
ATOM 738 O O . ALA A 1 93 ? 7.904 9.561 -2.725 1.00 74.50 93 ALA A O 1
ATOM 739 N N . PRO A 1 94 ? 7.171 11.465 -1.771 1.00 77.25 94 PRO A N 1
ATOM 740 C CA . PRO A 1 94 ? 8.457 11.764 -1.135 1.00 77.25 94 PRO A CA 1
ATOM 741 C C . PRO A 1 94 ? 8.918 10.688 -0.145 1.00 77.25 94 PRO A C 1
ATOM 743 O O . PRO A 1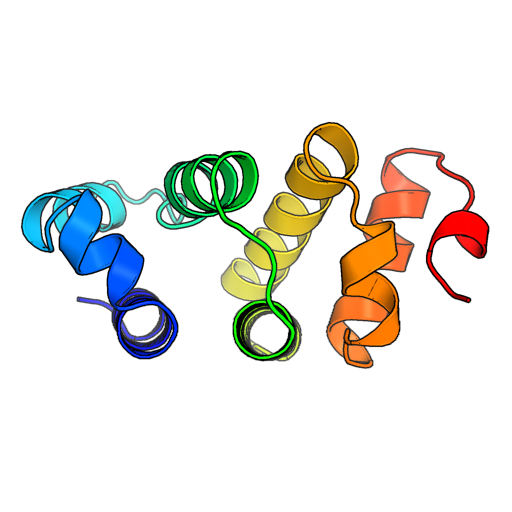 94 ? 10.114 10.533 0.100 1.00 77.25 94 PRO A O 1
ATOM 746 N N . TYR A 1 95 ? 7.972 9.935 0.416 1.00 79.12 95 TYR A N 1
ATOM 747 C CA . TYR A 1 95 ? 8.202 8.935 1.457 1.00 79.12 95 TYR A CA 1
ATOM 748 C C . TYR A 1 95 ? 8.280 7.507 0.905 1.00 79.12 95 TYR A C 1
ATOM 750 O O . TYR A 1 95 ? 8.545 6.575 1.668 1.00 79.12 95 TYR A O 1
ATOM 758 N N . MET A 1 96 ? 8.036 7.318 -0.396 1.00 83.12 96 MET A N 1
ATOM 759 C CA . MET A 1 96 ? 8.100 6.013 -1.050 1.00 83.12 96 MET A CA 1
ATOM 760 C C . MET A 1 96 ? 9.547 5.556 -1.254 1.00 83.12 96 MET A C 1
ATOM 762 O O . MET A 1 96 ? 10.423 6.338 -1.648 1.00 83.12 96 MET A O 1
ATOM 766 N N . GLY A 1 97 ? 9.779 4.265 -1.016 1.00 83.81 97 GLY A N 1
ATOM 767 C CA . GLY A 1 97 ? 11.056 3.616 -1.278 1.00 83.81 97 GLY A CA 1
ATOM 768 C C . GLY A 1 97 ? 11.292 3.341 -2.767 1.00 83.81 97 GLY A C 1
ATOM 769 O O . GLY A 1 97 ? 10.538 3.771 -3.646 1.00 83.81 97 GLY A O 1
ATOM 770 N N . ALA A 1 98 ? 12.407 2.681 -3.066 1.00 86.56 98 ALA A N 1
ATOM 771 C CA . ALA A 1 98 ? 12.875 2.499 -4.433 1.00 86.56 98 ALA A CA 1
ATOM 772 C C . ALA A 1 98 ? 11.986 1.539 -5.235 1.00 86.56 98 ALA A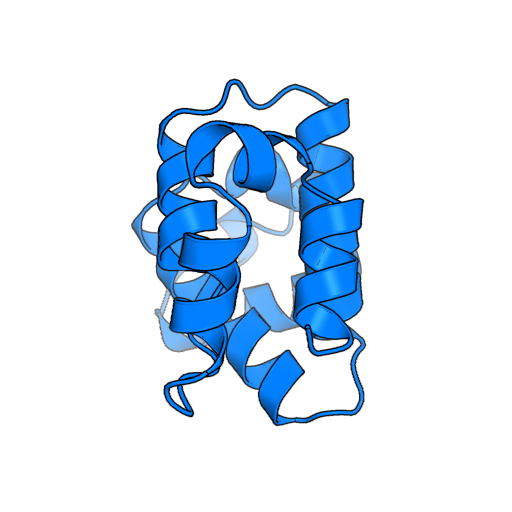 C 1
ATOM 774 O O . ALA A 1 98 ? 11.729 1.798 -6.413 1.00 86.56 98 ALA A O 1
ATOM 775 N N . GLU A 1 99 ? 11.506 0.454 -4.628 1.00 85.81 99 GLU A N 1
ATOM 776 C CA . GLU A 1 99 ? 10.684 -0.537 -5.326 1.00 85.81 99 GLU A CA 1
ATOM 777 C C . GLU A 1 99 ? 9.260 -0.023 -5.552 1.00 85.81 99 GLU A C 1
ATOM 779 O O . GLU A 1 99 ? 8.731 -0.158 -6.658 1.00 85.81 99 GLU A O 1
ATOM 784 N N . THR A 1 100 ? 8.671 0.675 -4.578 1.00 82.62 100 THR A N 1
ATOM 785 C CA . THR A 1 100 ? 7.370 1.339 -4.761 1.00 82.62 100 THR A C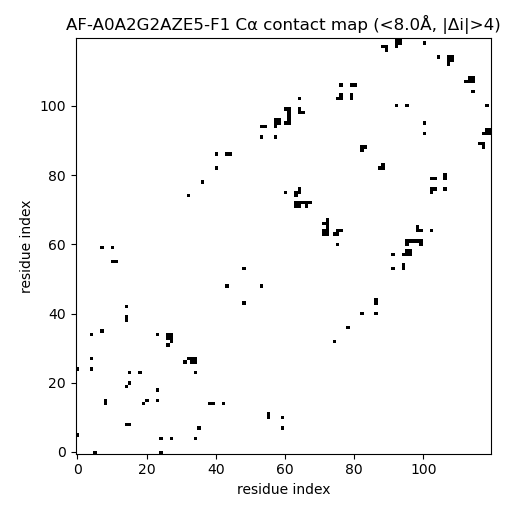A 1
ATOM 786 C C . THR A 1 100 ? 7.452 2.395 -5.858 1.00 82.62 100 THR A C 1
ATOM 788 O O . THR A 1 100 ? 6.563 2.473 -6.703 1.00 82.62 100 THR A O 1
ATOM 791 N N . LYS A 1 101 ? 8.549 3.165 -5.927 1.00 84.00 101 LYS A N 1
ATOM 792 C CA . LYS A 1 101 ? 8.774 4.131 -7.015 1.00 84.00 101 LYS A CA 1
ATOM 793 C C . LYS A 1 101 ? 8.859 3.459 -8.386 1.00 84.00 101 LYS A C 1
ATOM 795 O O . LYS A 1 101 ? 8.304 3.984 -9.347 1.00 84.00 101 LYS A O 1
ATOM 800 N N . LYS A 1 102 ? 9.489 2.284 -8.505 1.00 84.88 102 LYS A N 1
ATOM 801 C CA . LYS A 1 102 ? 9.482 1.517 -9.768 1.00 84.88 102 LYS A CA 1
ATOM 802 C C . LYS A 1 102 ? 8.076 1.064 -10.153 1.00 84.88 102 LYS A C 1
ATOM 804 O O . LYS A 1 102 ? 7.725 1.139 -11.332 1.00 84.88 102 LYS A O 1
ATOM 809 N N . LEU A 1 103 ? 7.277 0.610 -9.184 1.00 82.75 103 LEU A N 1
ATOM 810 C CA . LEU A 1 103 ? 5.873 0.288 -9.429 1.00 82.75 103 LEU A CA 1
ATOM 811 C C . LEU A 1 103 ? 5.103 1.531 -9.880 1.00 82.75 103 LEU A C 1
ATOM 813 O O . LEU A 1 103 ? 4.420 1.462 -10.893 1.00 82.75 103 LEU A O 1
ATOM 817 N N . LEU A 1 104 ? 5.286 2.680 -9.230 1.00 80.19 104 LEU A N 1
ATOM 818 C CA . LEU A 1 104 ? 4.643 3.937 -9.617 1.00 80.19 104 LEU A CA 1
ATOM 819 C C . LEU A 1 104 ? 5.007 4.365 -11.049 1.00 80.19 104 LEU A C 1
ATOM 821 O O . LEU A 1 104 ? 4.128 4.726 -11.821 1.00 80.19 104 LEU A O 1
ATOM 825 N N . VAL A 1 105 ? 6.271 4.232 -11.465 1.00 82.06 105 VAL A N 1
ATOM 826 C CA . VAL A 1 105 ? 6.679 4.471 -12.866 1.00 82.06 105 VAL A CA 1
ATOM 827 C C . VAL A 1 105 ? 5.917 3.560 -13.834 1.00 82.06 105 VAL A C 1
ATOM 829 O O . VAL A 1 105 ? 5.441 4.012 -14.879 1.00 82.06 105 VAL A O 1
ATOM 832 N N . LYS A 1 106 ? 5.778 2.273 -13.493 1.00 82.44 106 LYS A N 1
ATOM 833 C CA . LYS A 1 106 ? 5.021 1.293 -14.290 1.00 82.44 106 LYS A CA 1
ATOM 834 C C . LYS A 1 106 ? 3.535 1.670 -14.376 1.00 82.44 106 LYS A C 1
ATOM 836 O O . LYS A 1 106 ? 2.952 1.583 -15.459 1.00 82.44 106 LYS A O 1
ATOM 841 N N . VAL A 1 107 ? 2.954 2.147 -13.276 1.00 79.44 107 VAL A N 1
ATOM 842 C CA . VAL A 1 107 ? 1.569 2.643 -13.178 1.00 79.44 107 VAL A CA 1
ATOM 843 C C . VAL A 1 107 ? 1.372 3.858 -14.078 1.00 79.44 107 VAL A C 1
ATOM 845 O O . VAL A 1 107 ? 0.512 3.832 -14.957 1.00 79.44 107 VAL A O 1
ATOM 848 N N . CYS A 1 108 ? 2.211 4.889 -13.933 1.00 78.44 108 CYS A N 1
ATOM 849 C CA . CYS A 1 108 ? 2.146 6.107 -14.743 1.00 78.44 108 CYS A CA 1
ATOM 850 C C . CYS A 1 108 ? 2.271 5.792 -16.237 1.00 78.44 108 CYS A C 1
ATOM 852 O O . CYS A 1 108 ? 1.495 6.302 -17.043 1.00 78.44 108 CYS A O 1
ATOM 854 N N . SER A 1 109 ? 3.183 4.886 -16.608 1.00 80.25 109 SER A N 1
ATOM 855 C CA . SER A 1 109 ? 3.326 4.431 -17.993 1.00 80.25 109 SER A CA 1
ATOM 856 C C . SER A 1 109 ? 2.067 3.731 -18.513 1.00 80.25 109 SER A C 1
ATOM 858 O O . SER A 1 109 ? 1.671 3.976 -19.653 1.00 80.25 109 SER A O 1
ATOM 860 N N . THR A 1 110 ? 1.427 2.900 -17.685 1.00 81.12 110 THR A N 1
ATOM 861 C CA . THR A 1 110 ? 0.195 2.168 -18.029 1.00 81.12 110 THR A CA 1
ATOM 862 C C . THR A 1 110 ? -0.999 3.110 -18.195 1.00 81.12 110 THR A C 1
ATOM 864 O O . THR A 1 110 ? -1.816 2.916 -19.090 1.00 81.12 110 THR A O 1
ATOM 867 N N . MET A 1 111 ? -1.086 4.152 -17.368 1.00 76.31 111 MET A N 1
ATOM 868 C CA . MET A 1 111 ? -2.166 5.146 -17.402 1.00 76.31 111 MET A CA 1
ATOM 869 C C . MET A 1 111 ? -1.908 6.315 -18.363 1.00 76.31 111 MET A C 1
ATOM 871 O O . MET A 1 111 ? -2.761 7.189 -18.497 1.00 76.31 111 MET A O 1
ATOM 875 N N . HIS A 1 112 ? -0.748 6.349 -19.027 1.00 78.38 112 HIS A N 1
ATOM 876 C CA . HIS A 1 112 ? -0.294 7.477 -19.849 1.00 78.38 112 HIS A CA 1
ATOM 877 C C . HIS A 1 112 ? -0.238 8.815 -19.089 1.00 78.38 112 HIS A C 1
ATOM 879 O O . HIS A 1 112 ? -0.504 9.876 -19.656 1.00 78.38 112 HIS A O 1
ATOM 885 N N . LEU A 1 113 ? 0.115 8.760 -17.806 1.00 72.75 113 LEU A N 1
ATOM 886 C CA . LEU A 1 113 ? 0.341 9.931 -16.965 1.00 72.75 113 LEU A CA 1
ATOM 887 C C . LEU A 1 113 ? 1.811 10.340 -17.028 1.00 72.75 113 LEU A C 1
ATOM 889 O O . LEU A 1 113 ? 2.688 9.488 -17.171 1.00 72.75 113 LEU A O 1
ATOM 893 N N . ASP A 1 114 ? 2.069 11.640 -16.899 1.00 70.69 114 ASP A N 1
ATOM 894 C CA . ASP A 1 114 ? 3.432 12.157 -16.820 1.00 70.69 114 ASP A CA 1
ATOM 895 C C . ASP A 1 114 ? 4.082 11.696 -15.498 1.00 70.69 114 ASP A C 1
ATOM 897 O O . ASP A 1 114 ? 3.599 12.067 -14.420 1.00 70.69 114 ASP A O 1
ATOM 901 N N . PRO A 1 115 ? 5.133 10.856 -15.545 1.00 65.75 115 PRO A N 1
ATOM 902 C CA . PRO A 1 115 ? 5.794 10.363 -14.343 1.00 65.75 115 PRO A CA 1
ATOM 903 C C . PRO A 1 115 ? 6.508 11.477 -13.563 1.00 65.75 115 PRO A C 1
ATOM 905 O O . PRO A 1 115 ? 6.690 11.332 -12.353 1.00 65.75 115 PRO A O 1
ATOM 908 N N . ASP A 1 116 ? 6.856 12.601 -14.200 1.00 68.38 116 ASP A N 1
ATOM 909 C CA . ASP A 1 116 ? 7.562 13.715 -13.550 1.00 68.38 116 ASP A CA 1
ATOM 910 C C . ASP A 1 116 ? 6.695 14.427 -12.499 1.00 68.38 116 ASP A C 1
ATOM 912 O O . ASP A 1 116 ? 7.222 15.103 -11.619 1.00 68.38 116 ASP A O 1
ATOM 916 N N . ILE A 1 117 ? 5.373 14.229 -12.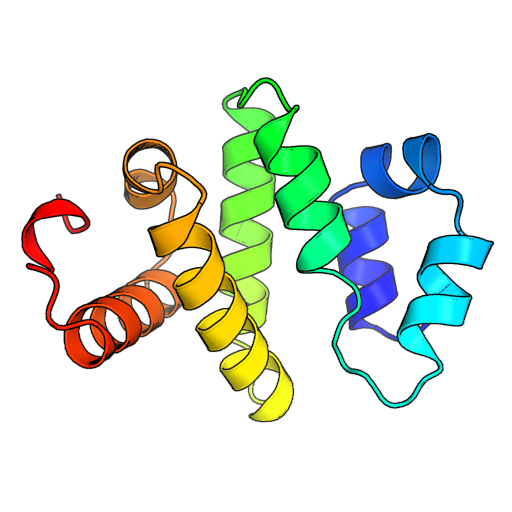527 1.00 62.72 117 ILE A N 1
ATOM 917 C CA . ILE A 1 117 ? 4.447 14.742 -11.506 1.00 62.72 117 ILE A CA 1
ATOM 918 C C . ILE A 1 117 ? 4.702 14.083 -10.138 1.00 62.72 117 ILE A C 1
ATOM 920 O O . ILE A 1 117 ? 4.450 14.700 -9.105 1.00 62.72 117 ILE A O 1
ATOM 924 N N . TRP A 1 118 ? 5.227 12.853 -10.118 1.00 60.31 118 TRP A N 1
ATOM 925 C CA . TRP A 1 118 ? 5.277 12.017 -8.912 1.00 60.31 118 TRP A CA 1
ATOM 926 C C . TRP A 1 118 ? 6.690 11.607 -8.481 1.00 60.31 118 TRP A C 1
ATOM 928 O O . TRP A 1 118 ? 6.852 10.975 -7.443 1.00 60.31 118 TRP A O 1
ATOM 938 N N . LEU A 1 119 ? 7.719 11.917 -9.273 1.00 57.00 119 LEU A N 1
ATOM 939 C CA . LEU A 1 119 ? 9.105 11.491 -9.021 1.00 57.00 119 LEU A CA 1
ATOM 940 C C . LEU A 1 119 ? 10.010 12.596 -8.449 1.00 57.00 119 LEU A C 1
ATOM 942 O O . LEU A 1 119 ? 11.230 12.419 -8.427 1.00 57.00 119 LEU A O 1
ATOM 946 N N . VAL A 1 120 ? 9.427 13.710 -7.995 1.00 53.00 120 VAL A N 1
ATOM 947 C CA . VAL A 1 120 ? 10.142 14.879 -7.442 1.00 53.00 120 VAL A CA 1
ATOM 948 C C . VAL A 1 120 ? 10.630 14.639 -6.014 1.00 53.00 120 VAL A C 1
ATOM 950 O O . VAL A 1 120 ? 9.855 14.100 -5.193 1.00 53.00 120 VAL A O 1
#

Sequence (120 aa):
MNLVDKYCSDCFPELVEIFGLDALEEASGFGSYIFHEDYFVKWMKGAVLTPSIIERITKYMEYLAESPNSHLNDLAHVGLLESVVDVDLVELAPYMGAETKKLLVKVCSTMHLDPDIWLV

Foldseek 3Di:
DDPLLVLVCVLCVVLCVVQNPVSLVVVVPPVPPPPPQVSVLVCLLVDDDDVSNLLSVQVSLQVLLPDPPVVSNVVSLVSLLVCVVRPPCQVNLVNHDDSSLVSNVVSCVVVVHDSVSRND

Radius of gyration: 13.87 Å; Cα contacts (8 Å, |Δi|>4): 95; chains: 1; bounding box: 28×31×35 Å

Solvent-accessible surface area (backbone atoms only — not comparable to full-atom values): 6832 Å² total; per-residue (Å²): 128,56,75,64,56,46,50,48,44,76,67,37,54,66,55,42,73,73,63,35,62,67,63,54,47,51,51,46,64,70,82,36,90,71,56,49,53,70,63,49,51,56,43,56,78,72,48,82,83,40,74,70,54,46,53,44,51,27,49,52,45,26,54,30,38,67,37,90,48,64,70,46,28,52,46,43,41,50,48,48,49,55,36,65,76,76,40,79,52,66,80,49,38,75,65,43,43,74,50,34,47,53,42,50,49,53,37,23,62,73,71,73,46,73,52,75,77,53,73,106

Mean predicted aligned error: 7.99 Å

Nearest PDB structures (foldseek):
  5h78-assembly1_B  TM=4.055E-01  e=4.286E-01  Homo sapiens
  3ldz-assembly4_D  TM=5.066E-01  e=2.046E+00  Homo sapiens
  5cwh-assembly1_A  TM=3.718E-01  e=8.255E-01  synthetic construct
  5h7c-assembly2_C  TM=4.094E-01  e=1.672E+00  Staphylococcus aureus
  8fbk-assembly1_A  TM=3.541E-01  e=1.437E+00  synthetic construct

Secondary structure (DSSP, 8-state):
--HHHHHHHHH-HHHHHHH-HHHHHHHHHSS---SSHHHHHHHHHHS---HHHHHHHHHHHHHHHH-S-HHHHHHHHHHHHHHHHHS-TTTTGGG--HHHHHHHHHHHHHHT--GGGT--

pLDDT: mean 71.85, std 9.81, range [38.09, 86.56]